Protein AF-A0A0Q5HMG3-F1 (afdb_monomer)

Secondary structure (DSSP, 8-state):
-----------------------HHHHHHHHHHHHHHTTT-THHHHHHHHHHHHHHTTS-HHHHHHHHHHHHGGG--HHHHHHHHS-HHHHHHHHHHHHHHHHHHHHTT----

Solvent-accessible surface area (backbone atoms only — not comparable to full-atom values): 6508 Å² total; per-residue (Å²): 141,84,86,83,80,79,78,81,78,78,80,82,71,78,80,76,71,82,59,39,81,61,56,68,68,58,56,51,50,51,26,52,56,49,17,56,79,55,82,58,41,72,77,34,54,62,29,31,46,46,24,53,54,48,46,29,66,77,42,49,52,68,57,44,56,53,21,50,50,29,40,68,34,52,76,42,71,65,76,77,13,42,72,29,60,62,46,64,72,38,44,51,37,19,48,53,43,51,53,49,50,54,51,24,25,59,76,33,74,45,82,89,128

Mean predicted aligned error: 8.15 Å

Structure (mmCIF, N/CA/C/O backbone):
data_AF-A0A0Q5HMG3-F1
#
_entry.id   AF-A0A0Q5HMG3-F1
#
loop_
_atom_site.group_PDB
_atom_site.id
_atom_site.type_symbol
_atom_site.label_atom_id
_atom_site.label_alt_id
_atom_site.label_comp_id
_atom_site.label_asym_id
_atom_site.label_entity_id
_atom_site.label_seq_id
_atom_site.pdbx_PDB_ins_code
_atom_site.Cartn_x
_atom_site.Cartn_y
_atom_site.Cartn_z
_atom_site.occupancy
_atom_site.B_iso_or_equiv
_atom_site.auth_seq_id
_atom_site.auth_comp_id
_atom_site.auth_asym_id
_atom_site.auth_atom_id
_atom_site.pdbx_PDB_model_num
ATOM 1 N N . MET A 1 1 ? -48.112 -45.336 -17.536 1.00 48.44 1 MET A N 1
ATOM 2 C CA . MET A 1 1 ? -46.865 -45.722 -16.834 1.00 48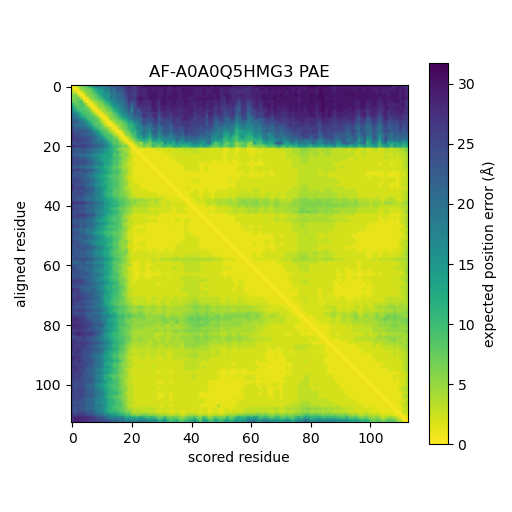.44 1 MET A CA 1
ATOM 3 C C . MET A 1 1 ? -45.763 -44.748 -17.229 1.00 48.44 1 MET A C 1
ATOM 5 O O . MET A 1 1 ? -45.684 -44.441 -18.407 1.00 48.44 1 MET A O 1
ATOM 9 N N . LYS A 1 2 ? -44.929 -44.343 -16.256 1.00 47.69 2 LYS A N 1
ATOM 10 C CA . LYS A 1 2 ? -43.734 -43.465 -16.329 1.00 47.69 2 LYS A CA 1
ATOM 11 C C . LYS A 1 2 ? -43.957 -41.976 -16.005 1.00 47.69 2 LYS A C 1
ATOM 13 O O . LYS A 1 2 ? -44.151 -41.125 -16.860 1.00 47.69 2 LYS A O 1
ATOM 18 N N . ARG A 1 3 ? -43.886 -41.724 -14.689 1.00 57.00 3 ARG A N 1
ATOM 19 C CA . ARG A 1 3 ? -43.598 -40.448 -14.016 1.00 57.00 3 ARG A CA 1
ATOM 20 C C . ARG A 1 3 ? -42.265 -39.900 -14.535 1.00 57.00 3 ARG A C 1
ATOM 22 O O . ARG A 1 3 ? -41.226 -40.473 -14.220 1.00 57.00 3 ARG A O 1
ATOM 29 N N . HIS A 1 4 ? -42.284 -38.793 -15.266 1.00 55.25 4 HIS A N 1
ATOM 30 C CA . HIS A 1 4 ? -41.084 -37.992 -15.500 1.00 55.25 4 HIS A CA 1
ATOM 31 C C . HIS A 1 4 ? -40.996 -36.934 -14.401 1.00 55.25 4 HIS A C 1
ATOM 33 O O . HIS A 1 4 ? -41.476 -35.815 -14.540 1.00 55.25 4 HIS A O 1
ATOM 39 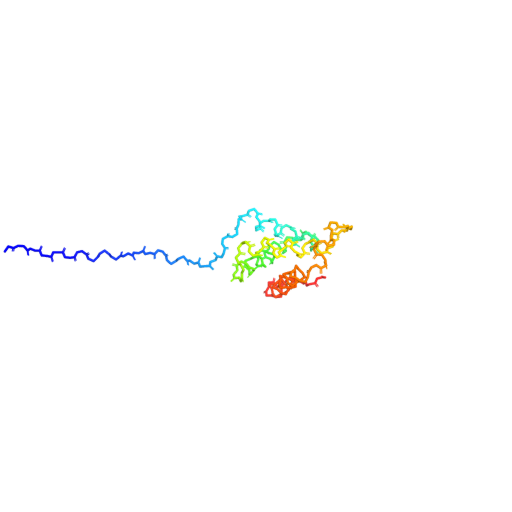N N . LEU A 1 5 ? -40.437 -37.344 -13.261 1.00 57.97 5 LEU A N 1
ATOM 40 C CA . LEU A 1 5 ? -40.040 -36.441 -12.188 1.00 57.97 5 LEU A CA 1
ATOM 41 C C . LEU A 1 5 ? -38.702 -35.811 -12.611 1.00 57.97 5 LEU A C 1
ATOM 43 O O . LEU A 1 5 ? -37.641 -36.386 -12.381 1.00 57.97 5 LEU A O 1
ATOM 47 N N . ILE A 1 6 ? -38.750 -34.680 -13.315 1.00 60.25 6 ILE A N 1
ATOM 48 C CA . ILE A 1 6 ? -37.550 -33.897 -13.626 1.00 60.25 6 ILE A CA 1
ATOM 49 C C . ILE A 1 6 ? -37.211 -33.098 -12.365 1.00 60.25 6 ILE A C 1
ATOM 51 O O . ILE A 1 6 ? -37.875 -32.119 -12.031 1.00 60.25 6 ILE A O 1
ATOM 55 N N . LEU A 1 7 ? -36.209 -33.578 -11.629 1.00 57.44 7 LEU A N 1
ATOM 56 C CA . LEU A 1 7 ? -35.583 -32.876 -10.513 1.00 57.44 7 LEU A CA 1
ATOM 57 C C . LEU A 1 7 ? -34.880 -31.619 -11.048 1.00 57.44 7 LEU A C 1
ATOM 59 O O . LEU A 1 7 ? -33.816 -31.713 -11.657 1.00 57.44 7 LEU A O 1
ATOM 63 N N . LEU A 1 8 ? -35.464 -30.443 -10.799 1.00 61.41 8 LEU A N 1
ATOM 64 C CA . LEU A 1 8 ? -34.734 -29.175 -10.825 1.00 61.41 8 LEU A CA 1
ATOM 65 C C . LEU A 1 8 ? -33.756 -29.177 -9.638 1.00 61.41 8 LEU A C 1
ATOM 67 O O . LEU A 1 8 ? -34.103 -28.790 -8.524 1.00 61.41 8 LEU A O 1
ATOM 71 N N . ALA A 1 9 ? -32.532 -29.649 -9.863 1.00 60.91 9 ALA A N 1
ATOM 72 C CA . ALA A 1 9 ? -31.425 -29.394 -8.954 1.00 60.91 9 ALA A CA 1
ATOM 73 C C . ALA A 1 9 ? -30.993 -27.932 -9.141 1.00 60.91 9 ALA A C 1
ATOM 75 O O . ALA A 1 9 ? -30.239 -27.603 -10.055 1.00 60.91 9 ALA A O 1
ATOM 76 N N . ALA A 1 10 ? -31.527 -27.038 -8.307 1.00 62.72 10 ALA A N 1
ATOM 77 C CA . ALA A 1 10 ? -31.043 -25.669 -8.207 1.00 62.72 10 ALA A CA 1
ATOM 78 C C . ALA A 1 10 ? -29.601 -25.702 -7.678 1.00 62.72 10 ALA A C 1
ATOM 80 O O . ALA A 1 10 ? -29.359 -26.013 -6.512 1.00 62.72 10 ALA A O 1
ATOM 81 N N . VAL A 1 11 ? -28.638 -25.419 -8.556 1.00 65.56 11 VAL A N 1
ATOM 82 C CA . VAL A 1 11 ? -27.231 -25.241 -8.190 1.00 65.56 11 VAL A CA 1
ATOM 83 C C . VAL A 1 11 ? -27.128 -23.949 -7.380 1.00 65.56 11 VAL A C 1
ATOM 85 O O . VAL A 1 11 ? -27.094 -22.853 -7.933 1.00 65.56 11 VAL A O 1
ATOM 88 N N . LEU A 1 12 ? -27.103 -24.078 -6.054 1.00 63.22 12 LEU A N 1
ATOM 89 C CA . LEU A 1 12 ? -26.667 -23.025 -5.140 1.00 63.22 12 LEU A CA 1
ATOM 90 C C . LEU A 1 12 ? -25.145 -22.888 -5.275 1.00 63.22 12 LEU A C 1
ATOM 92 O O . LEU A 1 12 ? -24.388 -23.412 -4.462 1.00 63.22 12 LEU A O 1
ATOM 96 N N . ALA A 1 13 ? -24.685 -22.230 -6.340 1.00 66.75 13 ALA A N 1
ATOM 97 C CA . ALA A 1 13 ? -23.307 -21.768 -6.396 1.00 66.75 13 ALA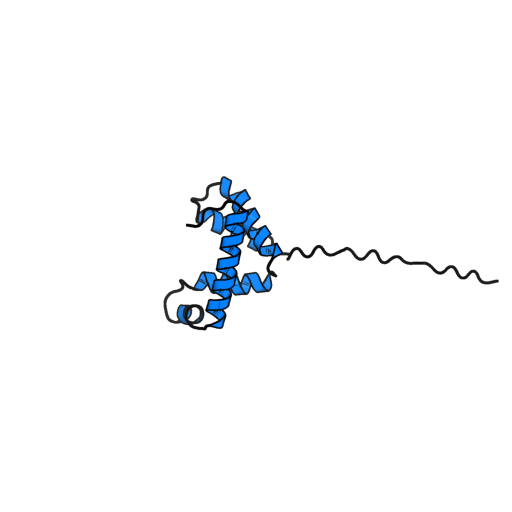 A CA 1
ATOM 98 C C . ALA A 1 13 ? -23.169 -20.616 -5.385 1.00 66.75 13 ALA A C 1
ATOM 100 O O . ALA A 1 13 ? -23.935 -19.651 -5.475 1.00 66.75 13 ALA A O 1
ATOM 101 N N . PRO A 1 14 ? -22.247 -20.688 -4.409 1.00 64.56 14 PRO A N 1
ATOM 102 C CA . PRO A 1 14 ? -21.973 -19.543 -3.561 1.00 64.56 14 PRO A CA 1
ATOM 103 C C . PRO A 1 14 ? -21.498 -18.400 -4.459 1.00 64.56 14 PRO A C 1
ATOM 105 O O . PRO A 1 14 ? -20.556 -18.560 -5.237 1.00 64.56 14 PRO A O 1
ATOM 108 N N . PHE A 1 15 ? -22.164 -17.250 -4.366 1.00 62.25 15 PHE A N 1
ATOM 109 C CA . PHE A 1 15 ? -21.639 -16.009 -4.915 1.00 62.25 15 PHE A CA 1
ATOM 110 C C . PHE A 1 15 ? -20.323 -15.738 -4.190 1.00 62.25 15 PHE A C 1
ATOM 112 O O . PHE A 1 15 ? -20.326 -15.292 -3.043 1.00 62.25 15 PHE A O 1
ATOM 119 N N . ALA A 1 16 ? -19.200 -16.078 -4.823 1.00 63.47 16 ALA A N 1
ATOM 120 C CA . ALA A 1 16 ? -17.894 -15.699 -4.325 1.00 63.47 16 ALA A CA 1
ATOM 121 C C . ALA A 1 16 ? -17.866 -14.168 -4.296 1.00 63.47 16 ALA A C 1
ATOM 123 O O . ALA A 1 16 ? -17.841 -13.512 -5.339 1.00 63.47 16 ALA A O 1
ATOM 124 N N . VAL A 1 17 ? -17.946 -13.597 -3.095 1.00 57.19 17 VAL A N 1
ATOM 125 C CA . VAL A 1 17 ? -17.634 -12.189 -2.881 1.00 57.19 17 VAL A CA 1
ATOM 126 C C . VAL A 1 17 ? -16.216 -12.003 -3.401 1.00 57.19 17 VAL A C 1
ATOM 128 O O . VAL A 1 17 ? -15.291 -12.629 -2.896 1.00 57.19 17 VAL A O 1
ATOM 131 N N . GLN A 1 18 ? -16.047 -11.172 -4.431 1.00 57.66 18 GLN A N 1
ATOM 132 C CA . GLN A 1 18 ? -14.730 -10.778 -4.929 1.00 57.66 18 GLN A CA 1
ATOM 133 C C . GLN A 1 18 ? -14.069 -9.799 -3.948 1.00 57.66 18 GLN A C 1
ATOM 135 O O . GLN A 1 18 ? -13.766 -8.660 -4.286 1.00 57.66 18 GLN A O 1
ATOM 140 N N . ALA A 1 19 ? -13.889 -10.217 -2.699 1.00 58.66 19 ALA A N 1
ATOM 141 C CA . ALA A 1 19 ? -12.829 -9.676 -1.875 1.00 58.66 19 ALA A CA 1
ATOM 142 C C . ALA A 1 19 ? -11.567 -10.418 -2.310 1.00 58.66 19 ALA A C 1
ATOM 144 O O . ALA A 1 19 ? -11.565 -11.647 -2.357 1.00 58.66 19 ALA A O 1
ATOM 145 N N . HIS A 1 20 ? -10.512 -9.701 -2.691 1.00 70.12 20 HIS A N 1
ATOM 146 C CA . HIS A 1 20 ? -9.246 -10.381 -2.908 1.00 70.12 20 HIS A CA 1
ATOM 147 C C . HIS A 1 20 ? -8.762 -10.913 -1.555 1.00 70.12 20 HIS A C 1
ATOM 149 O O . HIS A 1 20 ? -8.542 -10.151 -0.607 1.00 70.12 20 HIS A O 1
ATOM 155 N N . ASP A 1 21 ? -8.636 -12.233 -1.457 1.00 82.56 21 ASP A N 1
ATOM 156 C CA . ASP A 1 21 ? -8.187 -12.891 -0.238 1.00 82.56 21 ASP A CA 1
ATOM 157 C C . ASP A 1 21 ? -6.678 -12.705 -0.093 1.00 82.56 21 ASP A C 1
ATOM 159 O O . ASP A 1 21 ? -5.872 -13.412 -0.693 1.00 82.56 21 ASP A O 1
ATOM 163 N N . TYR A 1 22 ? -6.290 -11.701 0.691 1.00 94.88 22 TYR A N 1
ATOM 164 C CA . TYR A 1 22 ? -4.901 -11.525 1.104 1.00 94.88 22 TYR A CA 1
ATOM 165 C C . TYR A 1 22 ? -4.643 -12.438 2.306 1.00 94.88 22 TYR A C 1
ATOM 167 O O . TYR A 1 22 ? -5.484 -12.455 3.219 1.00 94.88 22 TYR A O 1
ATOM 175 N N . PRO A 1 23 ? -3.497 -13.143 2.362 1.00 95.88 23 PRO A N 1
ATOM 176 C CA . PRO A 1 23 ? -3.111 -13.929 3.523 1.00 95.88 23 PRO A CA 1
ATOM 177 C C . PRO A 1 23 ? -3.177 -13.105 4.810 1.00 95.88 23 PRO A C 1
ATOM 179 O O . PRO A 1 23 ? -2.827 -11.922 4.839 1.00 95.88 23 PRO A O 1
ATOM 182 N N . THR A 1 24 ? -3.617 -13.732 5.902 1.00 96.00 24 THR A N 1
ATOM 183 C CA . THR A 1 24 ? -3.713 -13.058 7.205 1.00 96.00 24 THR A CA 1
ATOM 184 C C . THR A 1 24 ? -2.365 -12.499 7.653 1.00 96.00 24 THR A C 1
ATOM 186 O O . THR A 1 24 ? -2.329 -11.393 8.185 1.00 96.00 24 THR A O 1
ATOM 189 N N . SER A 1 25 ? -1.269 -13.223 7.401 1.00 97.31 25 SER A N 1
ATOM 190 C CA . SER A 1 25 ? 0.098 -12.762 7.673 1.00 97.31 25 SER A CA 1
ATOM 191 C C . SER A 1 25 ? 0.374 -11.398 7.051 1.00 97.31 25 SER A C 1
ATOM 193 O O . SER A 1 25 ? 0.840 -10.498 7.738 1.00 97.31 25 SER A O 1
ATOM 195 N N . ASP A 1 26 ? 0.002 -11.219 5.789 1.00 97.12 26 ASP A N 1
ATOM 196 C CA . ASP A 1 26 ? 0.341 -10.038 4.997 1.00 97.12 26 ASP A CA 1
ATOM 197 C C . ASP A 1 26 ? -0.523 -8.842 5.380 1.00 97.12 26 ASP A C 1
ATOM 199 O O . ASP A 1 26 ? -0.059 -7.702 5.405 1.00 97.12 26 ASP A O 1
ATOM 203 N N . ARG A 1 27 ? -1.783 -9.101 5.748 1.00 97.50 27 ARG A N 1
ATOM 204 C CA . ARG A 1 27 ? -2.653 -8.084 6.349 1.00 97.50 27 ARG A CA 1
ATOM 205 C C . ARG A 1 27 ? -2.069 -7.590 7.669 1.00 97.50 27 ARG A C 1
ATOM 207 O O . ARG A 1 27 ? -2.013 -6.385 7.897 1.00 97.50 27 ARG A O 1
ATOM 214 N N . VAL A 1 28 ? -1.625 -8.511 8.525 1.00 98.06 28 VAL A N 1
ATOM 215 C CA . VAL A 1 28 ? -1.020 -8.178 9.821 1.00 98.06 28 VAL A CA 1
ATOM 216 C C . VAL A 1 28 ? 0.295 -7.424 9.630 1.00 98.06 28 VAL A C 1
ATOM 218 O O . VAL A 1 28 ? 0.481 -6.385 10.258 1.00 98.06 28 VAL A O 1
ATOM 221 N N . GLU A 1 29 ? 1.175 -7.883 8.740 1.00 97.81 29 GLU A N 1
ATOM 222 C CA . GLU A 1 29 ? 2.445 -7.217 8.435 1.00 97.81 29 GLU A CA 1
ATOM 223 C C . GLU A 1 29 ? 2.215 -5.788 7.932 1.00 97.81 29 GLU A C 1
ATOM 225 O O . GLU A 1 29 ? 2.793 -4.849 8.481 1.00 97.81 29 GLU A O 1
ATOM 230 N N . TYR A 1 30 ? 1.282 -5.594 6.992 1.00 97.62 30 TYR A N 1
ATOM 231 C CA . TYR A 1 30 ? 0.912 -4.262 6.514 1.00 97.62 30 TYR A CA 1
ATOM 232 C C . TYR A 1 30 ? 0.469 -3.340 7.657 1.00 97.62 30 TYR A C 1
ATOM 234 O O . TYR A 1 30 ? 0.901 -2.187 7.753 1.00 97.62 30 TYR A O 1
ATOM 242 N N . VAL A 1 31 ? -0.409 -3.835 8.535 1.00 98.19 31 VAL A N 1
ATOM 243 C CA . VAL A 1 31 ? -0.930 -3.058 9.665 1.00 98.19 31 VAL A CA 1
ATOM 244 C C . VAL A 1 31 ? 0.194 -2.677 10.626 1.00 98.19 31 VAL A C 1
ATOM 246 O O . VAL A 1 31 ? 0.266 -1.518 11.038 1.00 98.19 31 VAL A O 1
ATOM 249 N N . LEU A 1 32 ? 1.105 -3.603 10.931 1.00 98.00 32 LEU A N 1
ATOM 250 C CA . LEU A 1 32 ? 2.258 -3.345 11.793 1.00 98.00 32 LEU A CA 1
ATOM 251 C C . LEU A 1 32 ? 3.208 -2.305 11.182 1.00 98.00 32 LEU A C 1
ATOM 253 O O . LEU A 1 32 ? 3.612 -1.372 11.877 1.00 98.00 32 LEU A O 1
ATOM 257 N N . GLU A 1 33 ? 3.528 -2.408 9.890 1.00 96.38 33 GLU A N 1
ATOM 258 C CA . GLU A 1 33 ? 4.363 -1.423 9.189 1.00 96.38 33 GLU A CA 1
ATOM 259 C C . GLU A 1 33 ? 3.717 -0.032 9.160 1.00 96.38 33 GLU A C 1
ATOM 261 O O . GLU A 1 33 ? 4.377 0.986 9.392 1.00 96.38 33 GLU A O 1
ATOM 266 N N . CYS A 1 34 ? 2.415 0.030 8.885 1.00 97.12 34 CYS A N 1
ATOM 267 C CA . CYS A 1 34 ? 1.657 1.274 8.886 1.00 97.12 34 CYS A CA 1
ATOM 268 C C . CYS A 1 34 ? 1.650 1.909 10.284 1.00 97.12 34 CYS A C 1
ATOM 270 O O . CYS A 1 34 ? 1.977 3.087 10.425 1.00 97.12 34 CYS A O 1
ATOM 272 N N . MET A 1 35 ? 1.396 1.130 11.339 1.00 97.31 35 MET A N 1
ATOM 273 C CA . MET A 1 35 ? 1.474 1.618 12.718 1.00 97.31 35 MET A CA 1
ATOM 274 C C . MET A 1 35 ? 2.867 2.155 13.067 1.00 97.31 35 MET A C 1
ATOM 276 O O . MET A 1 35 ? 2.963 3.209 13.695 1.00 97.31 35 MET A O 1
ATOM 280 N N . GLN A 1 36 ? 3.947 1.496 12.633 1.00 96.12 36 GLN A N 1
ATOM 281 C CA . GLN A 1 36 ? 5.317 1.971 12.878 1.00 96.12 36 GLN A CA 1
ATOM 282 C C . GLN A 1 36 ? 5.583 3.353 12.262 1.00 96.12 36 GLN A C 1
ATOM 284 O O . GLN A 1 36 ? 6.223 4.193 12.895 1.00 96.12 36 GLN A O 1
ATOM 289 N N . LYS A 1 37 ? 5.021 3.647 11.081 1.00 94.31 37 LYS A N 1
ATOM 290 C CA . LYS A 1 37 ? 5.093 4.987 10.458 1.00 94.31 37 LYS A CA 1
ATOM 291 C C . LYS A 1 37 ? 4.345 6.067 11.256 1.00 94.31 37 LYS A C 1
ATOM 293 O O . LYS A 1 37 ? 4.581 7.261 11.057 1.00 94.31 37 LYS A O 1
ATOM 298 N N . HIS A 1 38 ? 3.486 5.654 12.187 1.00 94.44 38 HIS A N 1
ATOM 299 C CA . HIS A 1 38 ? 2.649 6.505 13.029 1.00 94.44 38 HIS A CA 1
ATOM 300 C C . HIS A 1 38 ? 2.907 6.297 14.531 1.00 94.44 38 HIS A C 1
ATOM 302 O O . HIS A 1 38 ? 1.978 6.251 15.339 1.00 94.44 38 HIS A O 1
ATOM 308 N N . GLU A 1 39 ? 4.186 6.194 14.912 1.00 94.00 39 GLU A N 1
ATOM 309 C CA . GLU A 1 39 ? 4.647 6.117 16.313 1.00 94.00 39 GLU A CA 1
ATOM 310 C C . GLU A 1 39 ? 4.127 4.885 17.083 1.00 94.00 39 GLU A C 1
ATOM 312 O O . GLU A 1 39 ? 4.174 4.853 18.309 1.00 94.00 39 GLU A O 1
ATOM 317 N N . GLY A 1 40 ? 3.607 3.869 16.388 1.00 93.06 40 GLY A N 1
ATOM 318 C CA . GLY A 1 40 ? 3.069 2.656 17.006 1.00 93.06 40 GLY A CA 1
ATOM 319 C C . GLY A 1 40 ? 1.769 2.867 17.792 1.00 93.06 40 GLY A C 1
ATOM 320 O O . GLY A 1 40 ? 1.389 2.001 18.578 1.00 93.06 40 GLY A O 1
ATOM 321 N N . LYS A 1 41 ? 1.074 4.000 17.612 1.00 93.38 41 LYS A N 1
ATOM 322 C CA . LYS A 1 41 ? -0.154 4.309 18.362 1.00 93.38 41 LYS A CA 1
ATOM 323 C C . LYS A 1 41 ? -1.273 3.331 18.008 1.00 93.38 41 LYS A C 1
ATOM 325 O O . LYS A 1 41 ? -1.591 3.131 16.837 1.00 93.38 41 LYS A O 1
ATOM 330 N N . TYR A 1 42 ? -1.936 2.791 19.030 1.00 95.31 42 TYR A N 1
ATOM 331 C CA . TYR A 1 42 ? -3.007 1.801 18.864 1.00 95.31 42 TYR A CA 1
ATOM 332 C C . TYR A 1 42 ? -4.200 2.314 18.039 1.00 95.31 42 TYR A C 1
ATOM 334 O O . TYR A 1 42 ? -4.868 1.532 17.373 1.00 95.31 42 TYR A O 1
ATOM 342 N N . GLU A 1 43 ? -4.445 3.629 18.002 1.00 94.56 43 GLU A N 1
ATOM 343 C CA . GLU A 1 43 ? -5.480 4.224 17.140 1.00 94.56 43 GLU A CA 1
ATOM 344 C C . GLU A 1 43 ? -5.295 3.878 15.650 1.00 94.56 43 GLU A C 1
ATOM 346 O O . GLU A 1 43 ? -6.271 3.781 14.903 1.00 94.56 43 GLU A O 1
ATOM 351 N N . TYR A 1 44 ? -4.049 3.650 15.216 1.00 97.19 44 TYR A N 1
ATOM 352 C CA . TYR A 1 44 ? -3.734 3.281 13.842 1.00 97.19 44 TYR A CA 1
ATOM 353 C C . TYR A 1 44 ? -3.999 1.809 13.548 1.00 97.19 44 TYR A C 1
ATOM 355 O O . TYR A 1 44 ? -4.071 1.467 12.376 1.00 97.19 44 TYR A O 1
ATOM 363 N N . LEU A 1 45 ? -4.245 0.956 14.550 1.00 97.75 45 LEU A N 1
ATOM 364 C CA . LEU A 1 45 ? -4.659 -0.427 14.309 1.00 97.75 45 LEU A CA 1
ATOM 365 C C . LEU A 1 45 ? -5.895 -0.463 13.400 1.00 97.75 45 LEU A C 1
ATOM 367 O O . LEU A 1 45 ? -5.882 -1.098 12.348 1.00 97.75 45 LEU A O 1
ATOM 371 N N . TYR A 1 46 ? -6.940 0.284 13.764 1.00 97.25 46 TYR A N 1
ATOM 372 C CA . TYR A 1 46 ? -8.193 0.320 13.007 1.00 97.25 46 TYR A CA 1
ATOM 373 C C . TYR A 1 46 ? -8.046 1.059 11.676 1.00 97.25 46 TYR A C 1
ATOM 375 O O . TYR A 1 46 ? -8.571 0.616 10.655 1.00 97.25 46 TYR A O 1
ATOM 383 N N . LYS A 1 47 ? -7.294 2.165 11.665 1.00 98.00 47 LYS A N 1
ATOM 384 C CA . LYS A 1 47 ? -7.088 2.959 10.450 1.00 98.00 47 LYS A CA 1
ATOM 385 C C . LYS A 1 47 ? -6.265 2.200 9.410 1.00 98.00 47 LYS A C 1
ATOM 387 O O . LYS A 1 47 ? -6.683 2.100 8.265 1.00 98.00 47 LYS A O 1
ATOM 392 N N . CYS A 1 48 ? -5.141 1.609 9.805 1.00 98.12 48 CYS A N 1
ATOM 393 C CA . CYS A 1 48 ? -4.290 0.815 8.921 1.00 98.12 48 CYS A CA 1
ATOM 394 C C . CYS A 1 48 ? -4.986 -0.473 8.455 1.00 98.12 48 CYS A C 1
ATOM 396 O O . CYS A 1 48 ? -4.819 -0.858 7.299 1.00 98.12 48 CYS A O 1
ATOM 398 N N . SER A 1 49 ? -5.814 -1.098 9.305 1.00 97.94 49 SER A N 1
ATOM 399 C CA . SER A 1 49 ? -6.652 -2.238 8.891 1.00 97.94 49 SER A CA 1
ATOM 400 C C . SER A 1 49 ? -7.632 -1.831 7.786 1.00 97.94 49 SER A C 1
ATOM 402 O O . SER A 1 49 ? -7.723 -2.495 6.757 1.00 97.94 49 SER A O 1
ATOM 404 N N . CYS A 1 50 ? -8.283 -0.671 7.933 1.00 98.00 50 CYS A N 1
ATOM 405 C CA . CYS A 1 50 ? -9.133 -0.108 6.882 1.00 98.00 50 CYS A CA 1
ATOM 406 C C . CYS A 1 50 ? -8.361 0.115 5.570 1.00 98.00 50 CYS A C 1
ATOM 408 O O . CYS A 1 50 ? -8.897 -0.141 4.492 1.00 98.00 50 CYS A O 1
ATOM 410 N N . VAL A 1 51 ? -7.103 0.568 5.635 1.00 98.12 51 VAL A N 1
ATOM 411 C CA . VAL A 1 51 ? -6.298 0.838 4.434 1.00 98.12 51 VAL A CA 1
ATOM 412 C C . VAL A 1 51 ? -6.019 -0.444 3.649 1.00 98.12 51 VAL A C 1
ATOM 414 O O . VAL A 1 51 ? -6.246 -0.457 2.439 1.00 98.12 51 VAL A O 1
ATOM 417 N N . ILE A 1 52 ? -5.581 -1.527 4.302 1.00 97.75 52 ILE A N 1
ATOM 418 C CA . ILE A 1 52 ? -5.324 -2.794 3.597 1.00 97.75 52 ILE A CA 1
ATOM 419 C C . ILE A 1 52 ? -6.614 -3.417 3.051 1.00 97.75 52 ILE A C 1
ATOM 421 O O . ILE A 1 52 ? -6.616 -3.935 1.937 1.00 97.75 52 ILE A O 1
ATOM 425 N N . ASP A 1 53 ? -7.737 -3.270 3.759 1.00 97.19 53 ASP A N 1
ATOM 426 C CA . ASP A 1 53 ? -9.053 -3.676 3.252 1.00 97.19 53 ASP A CA 1
ATOM 427 C C . ASP A 1 53 ? -9.478 -2.864 2.026 1.00 97.19 53 ASP A C 1
ATOM 429 O O . ASP A 1 53 ? -10.069 -3.401 1.089 1.00 97.19 53 ASP A O 1
ATOM 433 N N . HIS A 1 54 ? -9.176 -1.566 2.000 1.00 97.19 54 HIS A N 1
ATOM 434 C CA . HIS A 1 54 ? -9.435 -0.726 0.838 1.00 97.19 54 HIS A CA 1
ATOM 435 C C . HIS A 1 54 ? -8.560 -1.134 -0.354 1.00 97.19 54 HIS A C 1
ATOM 437 O O . HIS A 1 54 ? -9.049 -1.170 -1.483 1.00 97.19 54 HIS A O 1
ATOM 443 N N . ILE A 1 55 ? -7.285 -1.456 -0.128 1.00 96.94 55 ILE A N 1
ATOM 444 C CA . ILE A 1 55 ? -6.374 -1.951 -1.172 1.00 96.94 55 ILE A CA 1
ATOM 445 C C . ILE A 1 55 ? -6.894 -3.281 -1.740 1.00 96.94 55 ILE A C 1
ATOM 447 O O . ILE A 1 55 ? -7.059 -3.396 -2.953 1.00 96.94 55 ILE A O 1
ATOM 451 N N . ALA A 1 56 ? -7.269 -4.229 -0.876 1.00 96.50 56 ALA A N 1
ATOM 452 C CA . ALA A 1 56 ? -7.784 -5.546 -1.263 1.00 96.50 56 ALA A CA 1
ATOM 453 C C . ALA A 1 56 ? -9.134 -5.511 -2.009 1.00 96.50 56 ALA A C 1
ATOM 455 O O . ALA A 1 56 ? -9.535 -6.507 -2.604 1.00 96.50 56 ALA A O 1
ATOM 456 N N . LYS A 1 57 ? -9.846 -4.376 -2.011 1.00 95.00 57 LYS A N 1
ATOM 457 C CA . LYS A 1 57 ? -11.042 -4.162 -2.851 1.00 95.00 57 LYS A CA 1
ATOM 458 C C . LYS A 1 57 ? -10.723 -3.732 -4.285 1.00 95.00 57 LYS A C 1
ATOM 460 O O . LYS A 1 57 ? -11.609 -3.781 -5.129 1.00 95.00 57 LYS A O 1
ATOM 465 N N . HIS A 1 58 ? -9.504 -3.262 -4.548 1.00 94.94 58 HIS A N 1
ATOM 466 C CA . HIS A 1 58 ? -9.126 -2.635 -5.821 1.00 94.94 58 HIS A CA 1
ATOM 467 C C . HIS A 1 58 ? -7.987 -3.358 -6.547 1.00 94.94 58 HIS A C 1
ATOM 469 O O . HIS A 1 58 ? -7.629 -2.953 -7.651 1.00 94.94 58 HIS A O 1
ATOM 475 N N . MET A 1 59 ? -7.377 -4.365 -5.921 1.00 93.81 59 MET A N 1
ATOM 476 C CA . MET A 1 59 ? -6.169 -5.012 -6.419 1.00 93.81 59 MET A CA 1
ATOM 477 C C . MET A 1 59 ? -6.090 -6.463 -5.947 1.00 93.81 59 MET A C 1
ATOM 479 O O . MET A 1 59 ? -6.247 -6.732 -4.750 1.00 93.81 59 MET A O 1
ATOM 483 N N . THR A 1 60 ? -5.799 -7.383 -6.867 1.00 95.56 60 THR A N 1
ATOM 484 C CA . THR A 1 60 ? -5.546 -8.795 -6.540 1.00 95.56 60 THR A CA 1
ATOM 485 C C . THR A 1 60 ? -4.325 -8.941 -5.633 1.00 95.56 60 THR A C 1
ATOM 487 O O . THR A 1 60 ? -3.479 -8.050 -5.555 1.00 95.56 60 THR A O 1
ATOM 490 N N . TYR A 1 61 ? -4.208 -10.070 -4.932 1.00 95.69 61 TYR A N 1
ATOM 491 C CA . TYR A 1 61 ? -3.045 -10.306 -4.075 1.00 95.69 61 TYR A CA 1
ATOM 492 C C . TYR A 1 61 ? -1.729 -10.340 -4.875 1.00 95.69 61 TYR A C 1
ATOM 494 O O . TYR A 1 61 ? -0.753 -9.719 -4.463 1.00 95.69 61 TYR A O 1
ATOM 502 N N . ASP A 1 62 ? -1.717 -10.959 -6.059 1.00 96.25 62 ASP A N 1
ATOM 503 C CA . ASP A 1 62 ? -0.522 -11.013 -6.914 1.00 96.25 62 ASP A CA 1
ATOM 504 C C . ASP A 1 62 ? -0.087 -9.617 -7.384 1.00 96.25 62 ASP A C 1
ATOM 506 O O . ASP A 1 62 ? 1.094 -9.265 -7.322 1.00 96.25 62 ASP A O 1
ATOM 510 N N . GLU A 1 63 ? -1.041 -8.779 -7.799 1.00 96.75 63 GLU A N 1
ATOM 511 C CA . GLU A 1 63 ? -0.761 -7.382 -8.136 1.00 96.75 63 GLU A CA 1
ATOM 512 C C . GLU A 1 63 ? -0.233 -6.611 -6.924 1.00 96.75 63 GLU A C 1
ATOM 514 O O . GLU A 1 63 ? 0.718 -5.840 -7.061 1.00 96.75 63 GLU A O 1
ATOM 519 N N . TYR A 1 64 ? -0.798 -6.841 -5.736 1.00 97.38 64 TYR A N 1
ATOM 520 C CA . TYR A 1 64 ? -0.325 -6.228 -4.499 1.00 97.38 64 TYR A CA 1
ATOM 521 C C . TYR A 1 64 ? 1.118 -6.606 -4.203 1.00 97.38 64 TYR A C 1
ATOM 523 O O . TYR A 1 64 ? 1.938 -5.710 -4.016 1.00 97.38 64 TYR A O 1
ATOM 531 N N . VAL A 1 65 ? 1.461 -7.895 -4.236 1.00 97.06 65 VAL A N 1
ATOM 532 C CA . VAL A 1 65 ? 2.833 -8.359 -3.998 1.00 97.06 65 VAL A CA 1
ATOM 533 C C . VAL A 1 65 ? 3.794 -7.685 -4.977 1.00 97.06 65 VAL A C 1
ATOM 535 O O . VAL A 1 65 ? 4.811 -7.121 -4.558 1.00 97.06 65 VAL A O 1
ATOM 538 N N . VAL A 1 66 ? 3.462 -7.665 -6.270 1.00 97.00 66 VAL A N 1
ATOM 539 C CA . VAL A 1 66 ? 4.323 -7.076 -7.304 1.00 97.00 66 VAL A CA 1
ATOM 540 C C . VAL A 1 66 ? 4.464 -5.562 -7.129 1.00 97.00 66 VAL A C 1
ATOM 542 O O . VAL A 1 66 ? 5.585 -5.046 -7.082 1.00 97.00 66 VAL A O 1
ATOM 545 N N . MET A 1 67 ? 3.359 -4.824 -7.009 1.00 97.81 67 MET A N 1
ATOM 546 C CA . MET A 1 67 ? 3.403 -3.361 -6.980 1.00 97.81 67 MET A CA 1
ATOM 547 C C . MET A 1 67 ? 3.872 -2.807 -5.627 1.00 97.81 67 MET A C 1
ATOM 549 O O . MET A 1 67 ? 4.593 -1.803 -5.595 1.00 97.81 67 MET A O 1
ATOM 553 N N . ALA A 1 68 ? 3.544 -3.467 -4.511 1.00 96.69 68 ALA A N 1
ATOM 554 C CA . ALA A 1 68 ? 4.088 -3.124 -3.200 1.00 96.69 68 ALA A CA 1
ATOM 555 C C . ALA A 1 68 ? 5.599 -3.348 -3.156 1.00 96.69 68 ALA A C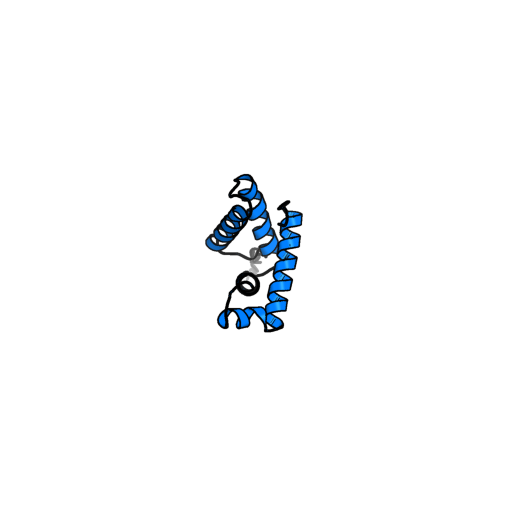 1
ATOM 557 O O . ALA A 1 68 ? 6.328 -2.475 -2.684 1.00 96.69 68 ALA A O 1
ATOM 558 N N . THR A 1 69 ? 6.089 -4.447 -3.737 1.00 96.19 69 THR A N 1
ATOM 559 C CA . THR A 1 69 ? 7.531 -4.695 -3.883 1.00 96.19 69 THR A CA 1
ATOM 560 C C . THR A 1 69 ? 8.193 -3.639 -4.763 1.00 96.19 69 THR A C 1
ATOM 562 O O . THR A 1 69 ? 9.248 -3.113 -4.395 1.00 96.19 69 THR A O 1
ATOM 565 N N . ALA A 1 70 ? 7.566 -3.279 -5.888 1.00 96.94 70 ALA A N 1
ATOM 566 C CA . ALA A 1 70 ? 8.067 -2.241 -6.783 1.00 96.94 70 ALA A CA 1
ATOM 567 C C . ALA A 1 70 ? 8.220 -0.894 -6.068 1.00 96.94 70 ALA A C 1
ATOM 569 O O . ALA A 1 70 ? 9.227 -0.216 -6.268 1.00 96.94 70 ALA A O 1
ATOM 570 N N . LEU A 1 71 ? 7.259 -0.515 -5.216 1.00 96.69 71 LEU A N 1
ATOM 571 C CA . LEU A 1 71 ? 7.318 0.721 -4.436 1.00 96.69 71 LEU A CA 1
ATOM 572 C C . LEU A 1 71 ? 8.315 0.642 -3.271 1.00 96.69 71 LEU A C 1
ATOM 574 O O . LEU A 1 71 ? 9.093 1.577 -3.086 1.00 96.69 71 LEU A O 1
ATOM 578 N N . ARG A 1 72 ? 8.312 -0.453 -2.497 1.00 94.69 72 ARG A N 1
ATOM 579 C CA . ARG A 1 72 ? 9.165 -0.625 -1.305 1.00 94.69 72 ARG A CA 1
ATOM 580 C C . ARG A 1 72 ? 10.646 -0.515 -1.647 1.00 94.69 72 ARG A C 1
ATOM 582 O O . ARG A 1 72 ? 11.412 0.070 -0.892 1.00 94.69 72 ARG A O 1
ATOM 589 N N . ASN A 1 73 ? 11.039 -1.046 -2.801 1.00 96.25 73 ASN A N 1
ATOM 590 C CA . ASN A 1 73 ? 12.436 -1.076 -3.225 1.00 96.25 73 ASN A CA 1
ATOM 591 C C . ASN A 1 73 ? 12.871 0.169 -4.016 1.00 96.25 73 ASN A C 1
ATOM 593 O O . ASN A 1 73 ? 14.026 0.241 -4.428 1.00 96.25 73 ASN A O 1
ATOM 597 N N . GLN A 1 74 ? 12.010 1.184 -4.181 1.00 95.00 74 GLN A N 1
ATOM 598 C CA . GLN A 1 74 ? 12.416 2.460 -4.795 1.00 95.00 74 GLN A CA 1
ATOM 599 C C . GLN A 1 74 ? 13.507 3.183 -3.996 1.00 95.00 74 GLN A C 1
ATOM 601 O O . GLN A 1 74 ? 14.233 3.995 -4.556 1.00 95.00 74 GLN A O 1
ATOM 606 N N . THR A 1 75 ? 13.632 2.913 -2.695 1.00 92.25 75 THR A N 1
ATOM 607 C CA . THR A 1 75 ? 14.661 3.506 -1.826 1.00 92.25 75 THR A CA 1
ATOM 608 C C . THR A 1 75 ? 15.870 2.592 -1.624 1.00 92.25 75 THR A C 1
ATOM 610 O O . THR A 1 75 ? 16.792 2.952 -0.892 1.00 92.25 75 THR A O 1
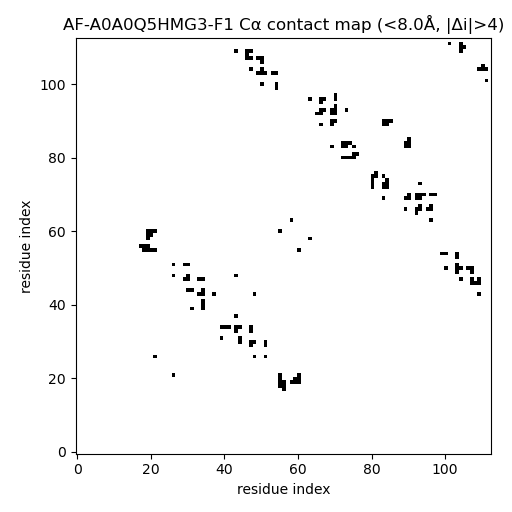ATOM 613 N N . LEU A 1 76 ? 15.898 1.416 -2.266 1.00 94.94 76 LEU A N 1
ATOM 614 C CA . LEU A 1 76 ? 17.020 0.490 -2.169 1.00 94.94 76 LEU A CA 1
ATOM 615 C C . LEU A 1 76 ? 18.266 1.106 -2.826 1.00 94.94 76 LEU A C 1
ATOM 617 O O . LEU A 1 76 ? 18.221 1.594 -3.959 1.00 94.94 76 LEU A O 1
ATOM 621 N N . ALA A 1 77 ? 19.386 1.084 -2.107 1.00 94.12 77 ALA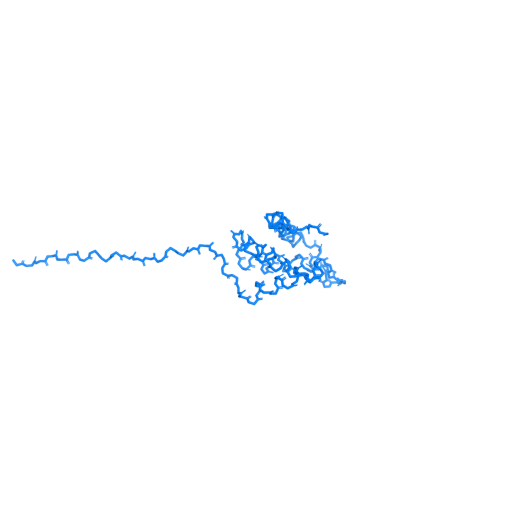 A N 1
ATOM 622 C CA . ALA A 1 77 ? 20.643 1.662 -2.563 1.00 94.12 77 ALA A CA 1
ATOM 623 C C . ALA A 1 77 ? 21.441 0.714 -3.480 1.00 94.12 77 ALA A C 1
ATOM 625 O O . ALA A 1 77 ? 21.261 -0.507 -3.476 1.00 94.12 77 ALA A O 1
ATOM 626 N N . GLY A 1 78 ? 22.372 1.298 -4.239 1.00 95.38 78 GLY A N 1
ATOM 627 C CA . GLY A 1 78 ? 23.309 0.580 -5.105 1.00 95.38 78 GLY A CA 1
ATOM 628 C C . GLY A 1 78 ? 22.690 0.019 -6.390 1.00 95.38 78 GLY A C 1
ATOM 629 O O . GLY A 1 78 ? 21.527 0.271 -6.715 1.00 95.38 78 GLY A O 1
ATOM 630 N N . GLU A 1 79 ? 23.488 -0.773 -7.106 1.00 94.06 79 GLU A N 1
ATOM 631 C CA . GLU A 1 79 ? 23.138 -1.358 -8.411 1.00 94.06 79 GLU A CA 1
ATOM 632 C C . GLU A 1 79 ? 21.891 -2.248 -8.352 1.00 94.06 79 GLU A C 1
ATOM 634 O O . GLU A 1 79 ? 21.054 -2.237 -9.249 1.00 94.06 79 GLU A O 1
ATOM 639 N N . ARG A 1 80 ? 21.693 -2.978 -7.247 1.00 90.94 80 ARG A N 1
ATOM 640 C CA . ARG A 1 80 ? 20.477 -3.789 -7.058 1.00 90.94 80 ARG A CA 1
ATOM 641 C C . ARG A 1 80 ? 19.219 -2.927 -6.966 1.00 90.94 80 ARG A C 1
ATOM 643 O O . ARG A 1 80 ? 18.166 -3.338 -7.436 1.00 90.94 80 ARG A O 1
ATOM 650 N N . GLY A 1 81 ? 19.327 -1.731 -6.389 1.00 93.94 81 GLY A N 1
ATOM 651 C CA . GLY A 1 81 ? 18.233 -0.766 -6.340 1.00 93.94 81 GLY A CA 1
ATOM 652 C C . GLY A 1 81 ? 17.926 -0.127 -7.692 1.00 93.94 81 GLY A C 1
ATOM 653 O O . GLY A 1 81 ? 16.773 0.206 -7.960 1.00 93.94 81 GLY A O 1
ATOM 654 N N . ALA A 1 82 ? 18.926 -0.004 -8.572 1.00 94.62 82 ALA A N 1
ATOM 655 C CA . ALA A 1 82 ? 18.740 0.504 -9.933 1.00 94.62 82 ALA A CA 1
ATOM 656 C C . ALA A 1 82 ? 17.715 -0.337 -10.721 1.00 94.62 82 ALA A C 1
ATOM 658 O O . ALA A 1 82 ? 16.881 0.216 -11.433 1.00 94.62 82 ALA A O 1
ATOM 659 N N . LEU A 1 83 ? 17.660 -1.654 -10.476 1.00 93.06 83 LEU A N 1
ATOM 660 C CA . LEU A 1 83 ? 16.662 -2.558 -11.071 1.00 93.06 83 LEU A CA 1
ATOM 661 C C . LEU A 1 83 ? 15.206 -2.187 -10.739 1.00 93.06 83 LEU A C 1
ATOM 663 O O . LEU A 1 83 ? 14.305 -2.517 -11.506 1.00 93.06 83 LEU A O 1
ATOM 667 N N . PHE A 1 84 ? 14.963 -1.500 -9.620 1.00 94.81 84 PHE A N 1
ATOM 668 C CA . PHE A 1 84 ? 13.632 -1.017 -9.245 1.00 94.81 84 PHE A CA 1
ATOM 669 C C . PHE A 1 84 ? 13.408 0.447 -9.629 1.00 94.81 84 PHE A C 1
ATOM 671 O O . PHE A 1 84 ? 12.289 0.834 -9.971 1.00 94.81 84 PHE A O 1
ATOM 678 N N . ARG A 1 85 ? 14.466 1.262 -9.561 1.00 94.12 85 ARG A N 1
ATOM 679 C CA . ARG A 1 85 ? 14.408 2.710 -9.782 1.00 94.12 85 ARG A CA 1
ATOM 680 C C . ARG A 1 85 ? 14.485 3.127 -11.237 1.00 94.12 85 ARG A C 1
ATOM 682 O O . ARG A 1 85 ? 14.041 4.231 -11.512 1.00 94.12 85 ARG A O 1
ATOM 689 N N . ASP A 1 86 ? 15.040 2.324 -12.141 1.00 94.56 86 ASP A N 1
ATOM 690 C CA . ASP A 1 86 ? 15.325 2.759 -13.515 1.00 94.56 86 ASP A CA 1
ATOM 691 C C . ASP A 1 86 ? 14.280 2.293 -14.542 1.00 94.56 86 ASP A C 1
ATOM 693 O O . ASP A 1 86 ? 13.807 3.151 -15.303 1.00 94.56 86 ASP A O 1
ATOM 697 N N . PRO A 1 87 ? 13.844 1.013 -14.561 1.00 97.31 87 PRO A N 1
ATOM 698 C CA . PRO A 1 87 ? 12.908 0.528 -15.572 1.00 97.31 87 PRO A CA 1
ATOM 699 C C . PRO A 1 87 ? 11.540 1.213 -15.485 1.00 97.31 87 PRO A C 1
ATOM 701 O O . PRO A 1 87 ? 10.876 1.179 -14.446 1.00 97.31 87 PRO A O 1
ATOM 704 N N . THR A 1 88 ? 11.075 1.780 -16.602 1.00 97.25 88 THR A N 1
ATOM 705 C CA . THR A 1 88 ? 9.778 2.475 -16.689 1.00 97.25 88 THR A CA 1
ATOM 706 C C . THR A 1 88 ? 8.599 1.631 -16.191 1.00 97.25 88 THR A C 1
ATOM 708 O O . THR A 1 88 ? 7.857 2.131 -15.349 1.00 97.25 88 THR A O 1
ATOM 711 N N . PRO A 1 89 ? 8.452 0.341 -16.567 1.00 96.81 89 PRO A N 1
ATOM 712 C CA . PRO A 1 89 ? 7.335 -0.464 -16.072 1.00 96.81 89 PRO A CA 1
ATOM 713 C C . PRO A 1 89 ? 7.314 -0.599 -14.542 1.00 96.81 89 PRO A C 1
ATOM 715 O O . PRO A 1 89 ? 6.246 -0.617 -13.933 1.00 96.81 89 PRO A O 1
ATOM 718 N N . VAL A 1 90 ? 8.487 -0.660 -13.898 1.00 96.81 90 VAL A N 1
ATOM 719 C CA . VAL A 1 90 ? 8.588 -0.776 -12.434 1.00 96.81 90 VAL A CA 1
ATOM 720 C C . VAL A 1 90 ? 8.227 0.543 -11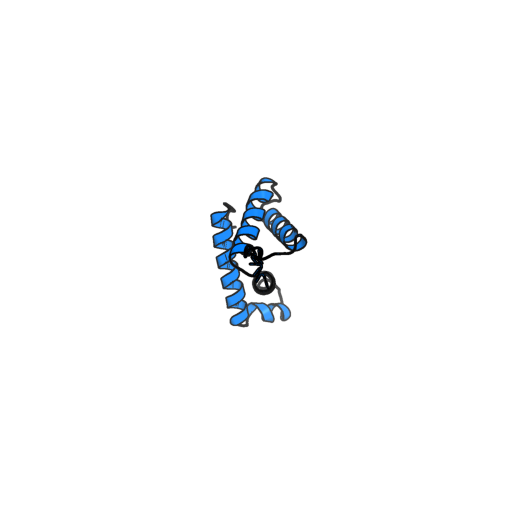.755 1.00 96.81 90 VAL A C 1
ATOM 722 O O . VAL A 1 90 ? 7.491 0.536 -10.765 1.00 96.81 90 VAL A O 1
ATOM 725 N N . LYS A 1 91 ? 8.656 1.678 -12.323 1.00 95.88 91 LYS A N 1
ATOM 726 C CA . LYS A 1 91 ? 8.219 3.013 -11.878 1.00 95.88 91 LYS A CA 1
ATOM 727 C C . LYS A 1 91 ? 6.705 3.166 -11.966 1.00 95.88 91 LYS A C 1
ATOM 729 O O . LYS A 1 91 ? 6.094 3.661 -11.020 1.00 95.88 91 LYS A O 1
ATOM 734 N N . ASP A 1 92 ? 6.102 2.715 -13.063 1.00 96.94 92 ASP A N 1
ATOM 735 C CA . ASP A 1 92 ? 4.660 2.817 -13.286 1.00 96.94 92 ASP A CA 1
ATOM 736 C C . ASP A 1 92 ? 3.877 1.980 -12.269 1.00 96.94 92 ASP A C 1
ATOM 738 O O . ASP A 1 92 ? 2.901 2.461 -11.692 1.00 96.94 92 ASP A O 1
ATOM 742 N N . MET A 1 93 ? 4.330 0.754 -11.983 1.00 97.44 93 MET A N 1
ATOM 743 C CA . MET A 1 93 ? 3.755 -0.090 -10.926 1.00 97.44 93 MET A CA 1
ATOM 744 C C . MET A 1 93 ? 3.859 0.572 -9.547 1.00 97.44 93 MET A C 1
ATOM 746 O O . MET A 1 93 ? 2.860 0.673 -8.830 1.00 97.44 93 MET A O 1
ATOM 750 N N . ALA A 1 94 ? 5.039 1.093 -9.195 1.00 97.25 94 ALA A N 1
ATOM 751 C CA . ALA A 1 94 ? 5.240 1.815 -7.942 1.00 97.25 94 ALA A CA 1
ATOM 752 C C . ALA A 1 94 ? 4.339 3.061 -7.847 1.00 97.25 94 ALA A C 1
ATOM 754 O O . ALA A 1 94 ? 3.777 3.347 -6.789 1.00 97.25 94 ALA A O 1
ATOM 755 N N . GLY A 1 95 ? 4.175 3.790 -8.954 1.00 97.25 95 GLY A N 1
ATOM 756 C CA . GLY A 1 95 ? 3.294 4.950 -9.061 1.00 97.25 95 GLY A CA 1
ATOM 757 C C . GLY A 1 95 ? 1.823 4.595 -8.851 1.00 97.25 95 GLY A C 1
ATOM 758 O O . GLY A 1 95 ? 1.165 5.217 -8.018 1.00 97.25 95 GLY A O 1
ATOM 759 N N . LYS A 1 96 ? 1.319 3.562 -9.537 1.00 97.69 96 LYS A N 1
ATOM 760 C CA . LYS A 1 96 ? -0.063 3.072 -9.383 1.00 97.69 96 LYS A CA 1
ATOM 761 C C . LYS A 1 96 ? -0.370 2.694 -7.937 1.00 97.69 96 LYS A C 1
ATOM 763 O O . LYS A 1 96 ? -1.370 3.147 -7.382 1.00 97.69 96 LYS A O 1
ATOM 768 N N . TYR A 1 97 ? 0.516 1.927 -7.303 1.00 98.00 97 TYR A N 1
ATOM 769 C CA . TYR A 1 97 ? 0.317 1.514 -5.917 1.00 98.00 97 TYR A CA 1
ATOM 770 C C . TYR A 1 97 ? 0.441 2.673 -4.923 1.00 98.00 97 TYR A C 1
ATOM 772 O O . TYR A 1 97 ? -0.335 2.743 -3.972 1.00 98.00 97 TYR A O 1
ATOM 780 N N . ARG A 1 98 ? 1.343 3.637 -5.162 1.00 97.12 98 ARG A N 1
ATOM 781 C CA . ARG A 1 98 ? 1.418 4.871 -4.362 1.00 97.12 98 ARG A CA 1
ATOM 782 C C . ARG A 1 98 ? 0.111 5.665 -4.429 1.00 97.12 98 ARG A C 1
ATOM 784 O O . ARG A 1 98 ? -0.379 6.107 -3.394 1.00 97.12 98 ARG A O 1
ATOM 791 N N . THR A 1 99 ? -0.473 5.812 -5.618 1.00 97.75 99 THR A N 1
ATOM 792 C CA . THR A 1 99 ? -1.764 6.493 -5.801 1.00 97.75 99 THR A CA 1
ATOM 793 C C . THR A 1 99 ? -2.895 5.765 -5.074 1.00 97.75 99 THR A C 1
ATOM 795 O O . THR A 1 99 ? -3.683 6.405 -4.375 1.00 97.75 99 THR A O 1
ATOM 798 N N . LEU A 1 100 ? -2.954 4.431 -5.172 1.00 97.62 100 LEU A N 1
ATOM 799 C CA . LEU A 1 100 ? -3.947 3.634 -4.449 1.00 97.62 100 LEU A CA 1
ATOM 800 C C . LEU A 1 100 ? -3.784 3.765 -2.927 1.00 97.62 100 LEU A C 1
ATOM 802 O O . LEU A 1 100 ? -4.773 3.996 -2.234 1.00 97.62 100 LEU A O 1
ATOM 806 N N . GLN A 1 101 ? -2.553 3.694 -2.408 1.00 97.19 101 GLN A N 1
ATOM 807 C CA . GLN A 1 101 ? -2.277 3.907 -0.984 1.00 97.19 101 GLN A CA 1
ATOM 808 C C . GLN A 1 101 ? -2.704 5.299 -0.519 1.00 97.19 101 GLN A C 1
ATOM 810 O O . GLN A 1 101 ? -3.336 5.418 0.526 1.00 97.19 101 GLN A O 1
ATOM 815 N N . ALA A 1 102 ? -2.411 6.351 -1.285 1.00 97.56 102 ALA A N 1
ATOM 816 C CA . ALA A 1 102 ? -2.827 7.708 -0.937 1.00 97.56 102 ALA A CA 1
ATOM 817 C C . ALA A 1 102 ? -4.360 7.837 -0.874 1.00 97.56 102 ALA A C 1
ATOM 819 O O . ALA A 1 102 ? -4.897 8.430 0.065 1.00 97.56 102 ALA A O 1
ATOM 820 N N . SER A 1 103 ? -5.073 7.231 -1.831 1.00 97.62 103 SER A N 1
ATOM 821 C CA . SER A 1 103 ? -6.541 7.176 -1.831 1.00 97.62 103 SER A CA 1
ATOM 822 C C . SER A 1 103 ? -7.086 6.412 -0.621 1.00 97.62 103 SER A C 1
ATOM 824 O O . SER A 1 103 ? -7.980 6.905 0.066 1.00 97.62 103 SER A O 1
ATOM 826 N N . ALA A 1 104 ? -6.529 5.235 -0.330 1.00 97.75 104 ALA A N 1
ATOM 827 C CA . ALA A 1 104 ? -6.938 4.397 0.793 1.00 97.75 104 ALA A CA 1
ATOM 828 C C . ALA A 1 104 ? -6.689 5.093 2.140 1.00 97.75 104 ALA A C 1
ATOM 830 O O . ALA A 1 104 ? -7.572 5.147 2.993 1.00 97.75 104 ALA A O 1
ATOM 831 N N . ASN A 1 105 ? -5.524 5.718 2.306 1.00 97.62 105 ASN A N 1
ATOM 832 C CA . ASN A 1 105 ? -5.195 6.489 3.499 1.00 97.62 105 ASN A CA 1
ATOM 833 C C . ASN A 1 105 ? -6.145 7.671 3.711 1.00 97.62 105 ASN A C 1
ATOM 835 O O . ASN A 1 105 ? -6.597 7.902 4.832 1.00 97.62 105 ASN A O 1
ATOM 839 N N . LYS A 1 106 ? -6.502 8.390 2.639 1.00 97.69 106 LYS A N 1
ATOM 840 C CA . LYS A 1 106 ? -7.505 9.458 2.704 1.00 97.69 106 LYS A CA 1
ATOM 841 C C . LYS A 1 106 ? -8.870 8.915 3.137 1.00 97.69 106 LYS A C 1
ATOM 843 O O . LYS A 1 106 ? -9.491 9.498 4.021 1.00 97.69 106 LYS A O 1
ATOM 848 N N . ALA A 1 107 ? -9.319 7.803 2.552 1.00 97.88 107 ALA A N 1
ATOM 849 C CA . ALA A 1 107 ? -10.592 7.168 2.900 1.00 97.88 107 ALA A CA 1
ATOM 850 C C . ALA A 1 107 ? -10.632 6.685 4.363 1.00 97.88 107 ALA A C 1
ATOM 852 O O . ALA A 1 107 ? -11.657 6.809 5.029 1.00 97.88 107 ALA A O 1
ATOM 853 N N . CYS A 1 108 ? -9.502 6.197 4.876 1.00 97.75 108 CYS A N 1
ATOM 854 C CA . CYS A 1 108 ? -9.363 5.629 6.218 1.00 97.75 108 CYS A CA 1
ATOM 855 C C . CYS A 1 108 ? -8.783 6.603 7.260 1.00 97.75 108 CYS A C 1
ATOM 857 O O . CYS A 1 108 ? -8.432 6.190 8.365 1.00 97.75 108 CYS A O 1
ATOM 859 N N . GLN A 1 109 ? -8.690 7.897 6.931 1.00 96.44 109 GLN A N 1
ATOM 860 C CA . GLN A 1 109 ? -8.255 8.966 7.844 1.00 96.44 109 GLN A CA 1
ATOM 861 C C . GLN A 1 109 ? -6.851 8.742 8.445 1.00 96.44 109 GLN A C 1
ATOM 863 O O . GLN A 1 109 ? -6.590 9.066 9.613 1.00 96.44 109 GLN A O 1
ATOM 868 N N . VAL A 1 110 ? -5.944 8.193 7.631 1.00 96.56 110 VAL A N 1
ATOM 869 C CA . VAL A 1 110 ? -4.507 8.071 7.908 1.00 96.56 110 VAL A CA 1
ATOM 870 C C . VAL A 1 110 ? -3.787 9.285 7.302 1.00 96.56 110 VAL A C 1
ATOM 872 O O . VAL A 1 110 ? -3.766 9.432 6.075 1.00 96.56 110 VAL A O 1
ATOM 875 N N . PRO A 1 111 ? -3.193 10.179 8.114 1.00 91.38 111 PRO A N 1
ATOM 876 C CA . PRO A 1 111 ? -2.444 11.324 7.601 1.00 91.38 111 PRO A CA 1
ATOM 877 C C . PRO A 1 111 ? -1.273 10.872 6.721 1.00 91.38 111 PRO A C 1
ATOM 879 O O . PRO A 1 111 ? -0.490 10.019 7.128 1.00 91.38 111 PRO A O 1
ATOM 882 N N . GLN A 1 112 ? -1.138 11.446 5.523 1.00 75.19 112 GLN A N 1
ATOM 883 C CA . GLN A 1 112 ? 0.056 11.244 4.695 1.00 75.19 112 GLN A CA 1
ATOM 884 C C . GLN A 1 112 ? 1.222 12.020 5.315 1.00 75.19 112 GLN A C 1
ATOM 886 O O . GLN A 1 112 ? 1.085 13.221 5.548 1.00 75.19 112 GLN A O 1
ATOM 891 N N . ARG A 1 113 ? 2.324 11.330 5.621 1.00 63.38 113 ARG A N 1
ATOM 892 C CA . ARG A 1 113 ? 3.589 11.929 6.069 1.00 63.38 113 ARG A CA 1
ATOM 893 C C . ARG A 1 113 ? 4.598 11.931 4.932 1.00 63.38 113 ARG A C 1
ATOM 895 O O . ARG A 1 113 ? 4.584 10.948 4.156 1.00 63.38 113 ARG 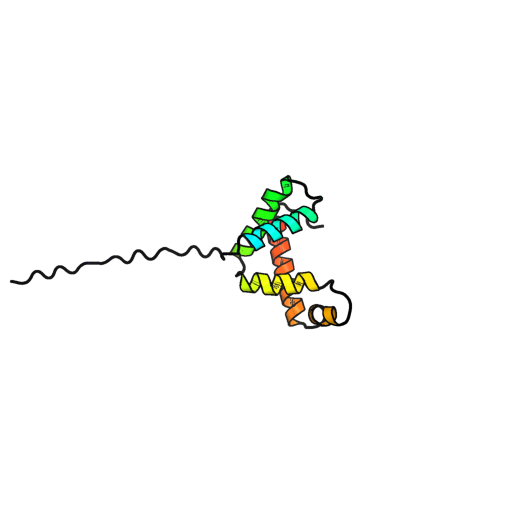A O 1
#

Radius of gyration: 21.03 Å; Cα contacts (8 Å, |Δi|>4): 98; chains: 1; bounding box: 70×58×36 Å

pLDDT: mean 89.25, std 14.38, range [47.69, 98.19]

Nearest PDB structur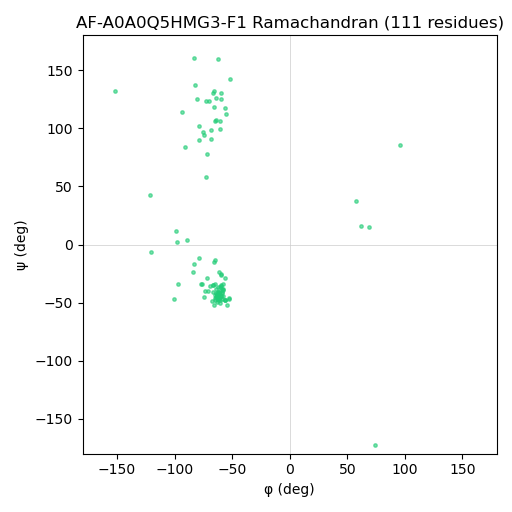es (foldseek):
  4zwt-assembly2_L  TM=2.676E-01  e=6.810E+00  Tequatrovirus T4

Foldseek 3Di:
DDDPPPDPPDPPDPPPPQQQDDDPVVLVVQQQVLCVVVVVDPVSSQLSSQLVSQVSVPDHNVLCVLLVVLQVLCPPDDPVSCVSPPDPVSVVSVVVVVVSSVVSNVVSVNDDD

Sequence (113 aa):
MKRHLILLAAVLAPFAVQAHDYPTSDRVEYVLECMQKHEGKYEYLYKCSCVIDHIAKHMTYDEYVVMATALRNQTLAGERGALFRDPTPVKDMAGKYRTLQASANKACQVPQR